Protein AF-H9FGY4-F1 (afdb_monomer_lite)

Secondary structure (DSSP, 8-state):
--EEEEE-TTTT---GGG---PEEEEE-GGGGGG--S--EEEEE-TTS-EEEEE--GGGSHHHHGGGSS----S---

Foldseek 3Di:
DFKDKDWPCVVPHDPPVPDDTAMDIDGPPVCVLLDPDWDKDWDADPVRDIDIDTPNCCLECVNVPVNHSDPDDDGDD

Radius of gyration: 15.03 Å; chains: 1; bounding box: 37×33×38 Å

Organism: Macaca mulatta (NCBI:txid9544)

pLDDT: mean 96.63, std 2.74, range [76.81, 98.38]

InterPro domains:
  IPR015421 Pyridoxal phosphate-dependent transferase, major domain [G3DSA:3.40.640.10] (1-77)
  IPR015424 Pyridoxal phosphate-dependent transferase [SSF53383] (1-76)
  IPR020581 Glycine cleavage system P protein [PTHR11773] (1-77)
  IPR049315 Glycine cleavage system P-protein, N-terminal domain [PF02347] (1-77)

Sequence (77 aa):
VDIALGSSQRFGVPLGYGGPHAAFFAVRESLVRMMPGRMVGVTRDTTGKEVYRLALQTREQHIRRDKATSNICTAQA

Structure (mmCIF, N/CA/C/O backbone):
data_AF-H9FGY4-F1
#
_entry.id   AF-H9FGY4-F1
#
loop_
_atom_site.group_PDB
_atom_site.id
_atom_site.type_symbol
_atom_site.label_atom_id
_atom_site.label_alt_id
_atom_site.label_comp_id
_atom_site.label_asym_id
_atom_site.label_entity_id
_atom_site.label_seq_id
_atom_site.pdbx_PDB_ins_code
_atom_site.Cartn_x
_atom_site.Cartn_y
_atom_site.Cartn_z
_atom_site.occupancy
_atom_site.B_iso_or_equiv
_atom_site.auth_seq_id
_atom_site.auth_comp_id
_atom_site.auth_asym_id
_atom_site.auth_atom_id
_atom_site.pdbx_PDB_model_num
ATOM 1 N N . VAL A 1 1 ? -7.282 1.116 -18.588 1.00 86.88 1 VAL A N 1
ATOM 2 C CA . VAL A 1 1 ? -6.202 0.575 -17.735 1.00 86.88 1 VAL A CA 1
ATOM 3 C C . VAL A 1 1 ? -6.751 0.434 -16.327 1.00 86.88 1 VAL A C 1
ATOM 5 O O . VAL A 1 1 ? -7.220 1.428 -15.782 1.00 86.88 1 VAL A O 1
ATOM 8 N N . ASP A 1 2 ? -6.773 -0.781 -15.782 1.00 96.50 2 ASP A N 1
ATOM 9 C CA . ASP A 1 2 ? -7.308 -1.067 -14.439 1.00 96.50 2 ASP A CA 1
ATOM 10 C C . ASP A 1 2 ? -6.222 -1.070 -13.354 1.00 96.50 2 ASP A C 1
ATOM 12 O O . ASP A 1 2 ? -6.529 -0.865 -12.179 1.00 96.50 2 ASP A O 1
ATOM 16 N N . ILE A 1 3 ? -4.962 -1.270 -13.760 1.00 98.25 3 ILE A N 1
ATOM 17 C CA . ILE A 1 3 ? -3.769 -1.291 -12.909 1.00 98.25 3 ILE A CA 1
ATOM 18 C C . ILE A 1 3 ? -2.644 -0.530 -13.619 1.00 98.25 3 ILE A C 1
ATOM 20 O O . ILE A 1 3 ? -2.360 -0.806 -14.784 1.00 98.25 3 ILE A O 1
ATOM 24 N N . ALA A 1 4 ? -1.994 0.402 -12.924 1.00 98.31 4 ALA A N 1
ATOM 25 C CA . ALA A 1 4 ? -0.807 1.113 -13.394 1.00 98.31 4 ALA A CA 1
ATOM 26 C C . ALA A 1 4 ? 0.332 0.951 -12.380 1.00 98.31 4 ALA A C 1
ATOM 28 O O . ALA A 1 4 ? 0.117 1.079 -11.175 1.00 98.31 4 ALA A O 1
ATOM 29 N N . LEU A 1 5 ? 1.541 0.675 -12.866 1.00 98.25 5 LEU A N 1
ATOM 30 C CA . LEU A 1 5 ? 2.721 0.449 -12.033 1.00 98.25 5 LEU A CA 1
ATOM 31 C C . LEU A 1 5 ? 3.986 0.986 -12.702 1.00 98.25 5 LEU A C 1
ATOM 33 O O . LEU A 1 5 ? 4.029 1.149 -13.922 1.00 98.25 5 LEU A O 1
ATOM 37 N N . GLY A 1 6 ? 5.019 1.240 -11.906 1.00 98.06 6 GLY A N 1
ATOM 38 C CA . GLY A 1 6 ? 6.314 1.697 -12.400 1.00 98.06 6 GLY A CA 1
ATOM 39 C C . GLY A 1 6 ? 7.254 2.111 -11.276 1.00 98.06 6 GLY A C 1
ATOM 40 O O . GLY A 1 6 ? 6.953 1.931 -10.099 1.00 98.06 6 GLY A O 1
ATOM 41 N N . SER A 1 7 ? 8.404 2.674 -11.641 1.00 97.56 7 SER A N 1
ATOM 42 C CA . SER A 1 7 ? 9.376 3.221 -10.690 1.00 97.56 7 SER A CA 1
ATOM 43 C C . SER A 1 7 ? 9.181 4.727 -10.527 1.00 97.56 7 SER A C 1
ATOM 45 O O . SER A 1 7 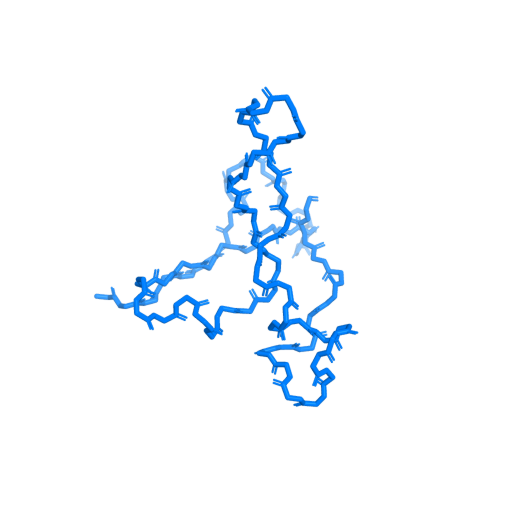? 9.051 5.443 -11.523 1.00 97.56 7 SER A O 1
ATOM 47 N N . SER A 1 8 ? 9.202 5.223 -9.288 1.00 97.50 8 SER A N 1
ATOM 48 C CA . SER A 1 8 ? 9.247 6.660 -8.993 1.00 97.50 8 SER A CA 1
ATOM 49 C C . SER A 1 8 ? 10.675 7.215 -8.953 1.00 97.50 8 SER A C 1
ATOM 51 O O . SER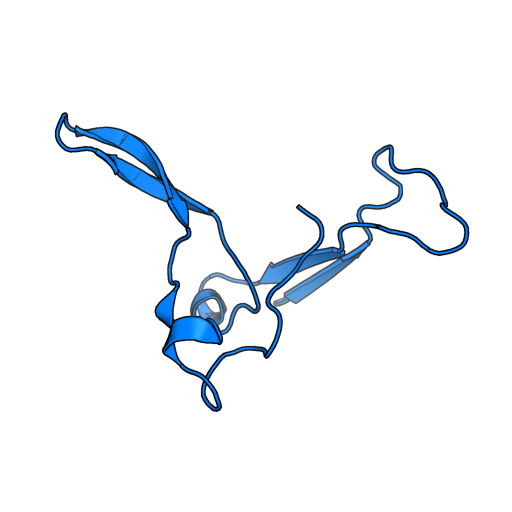 A 1 8 ? 10.856 8.385 -8.638 1.00 97.50 8 SER A O 1
ATOM 53 N N . GLN A 1 9 ? 11.693 6.422 -9.321 1.00 98.00 9 GLN A N 1
ATOM 54 C CA . GLN A 1 9 ? 13.116 6.790 -9.253 1.00 98.00 9 GLN A CA 1
ATOM 55 C C . GLN A 1 9 ? 13.418 8.194 -9.787 1.00 98.00 9 GLN A C 1
ATOM 57 O O . GLN A 1 9 ? 14.102 8.980 -9.139 1.00 98.00 9 GLN A O 1
ATOM 62 N N . ARG A 1 10 ? 12.887 8.529 -10.967 1.00 97.12 10 ARG A N 1
ATOM 63 C CA . ARG A 1 10 ? 13.160 9.816 -11.624 1.00 97.12 10 ARG A CA 1
ATOM 64 C C . ARG A 1 10 ? 12.598 11.032 -10.880 1.00 97.12 10 ARG A C 1
ATOM 66 O O . ARG A 1 10 ? 12.927 12.154 -11.246 1.00 97.12 10 ARG A O 1
ATOM 73 N N . PHE A 1 11 ? 11.781 10.836 -9.846 1.00 97.12 11 PHE A N 1
ATOM 74 C CA . PHE A 1 11 ? 11.302 11.901 -8.963 1.00 97.12 11 PHE A CA 1
ATOM 75 C C . PHE A 1 11 ? 12.316 12.158 -7.841 1.00 97.12 11 PHE A C 1
ATOM 77 O O . PHE A 1 11 ? 12.026 11.985 -6.663 1.00 97.12 11 PHE A O 1
ATOM 84 N N . GLY A 1 12 ? 13.527 12.565 -8.224 1.00 96.81 12 GLY A N 1
ATOM 85 C CA . GLY A 1 12 ? 14.542 13.041 -7.280 1.00 96.81 12 GLY A CA 1
ATOM 86 C C . GLY A 1 12 ? 15.296 11.959 -6.502 1.00 96.81 12 GLY A C 1
ATOM 87 O O . GLY A 1 12 ? 15.975 12.301 -5.538 1.00 96.81 12 GLY A O 1
ATOM 88 N N . VAL A 1 13 ? 15.229 10.683 -6.905 1.00 96.81 13 VAL A N 1
ATOM 89 C CA . VAL A 1 13 ? 16.034 9.613 -6.292 1.00 96.81 13 VAL A CA 1
ATOM 90 C C . VAL A 1 13 ? 17.246 9.299 -7.181 1.00 96.81 13 VAL A C 1
ATOM 92 O O . VAL A 1 13 ? 17.079 9.097 -8.388 1.00 96.81 13 VAL A O 1
ATOM 95 N N . PRO A 1 14 ? 18.478 9.237 -6.640 1.00 97.00 14 PRO A N 1
ATOM 96 C CA . PRO A 1 14 ? 19.666 8.892 -7.420 1.00 97.00 14 PRO A CA 1
ATOM 97 C C . PRO A 1 14 ? 19.526 7.554 -8.156 1.00 97.00 14 PRO A C 1
ATOM 99 O O . PRO A 1 14 ? 18.822 6.655 -7.698 1.00 97.00 14 PRO A O 1
ATOM 102 N N . LEU A 1 15 ? 20.255 7.375 -9.265 1.00 97.19 15 LEU A N 1
ATOM 103 C CA . LEU A 1 15 ? 20.297 6.082 -9.967 1.00 97.19 15 LEU A CA 1
ATOM 104 C C . LEU A 1 15 ? 20.720 4.936 -9.033 1.00 97.19 15 LEU A C 1
ATOM 106 O O . LEU A 1 15 ? 20.244 3.815 -9.191 1.00 97.19 15 LEU A O 1
ATOM 110 N N . GLY A 1 16 ? 21.594 5.218 -8.057 1.00 96.06 16 GLY A N 1
ATOM 111 C CA . GLY A 1 16 ? 21.930 4.291 -6.969 1.00 96.06 16 GLY A CA 1
ATOM 112 C C . GLY A 1 16 ? 22.484 2.945 -7.438 1.00 96.06 16 GLY A C 1
ATOM 113 O O . GLY A 1 16 ? 22.328 1.954 -6.739 1.00 96.06 16 GLY A O 1
ATOM 114 N N . TYR A 1 17 ? 23.040 2.886 -8.656 1.00 95.62 17 TYR A N 1
ATOM 115 C CA . TYR A 1 17 ? 23.478 1.654 -9.323 1.00 95.62 17 TYR A CA 1
ATOM 116 C C . TYR A 1 17 ? 22.471 0.486 -9.204 1.00 95.62 17 TYR A C 1
ATOM 118 O O . TYR A 1 17 ? 22.854 -0.675 -9.089 1.00 95.62 17 TYR A O 1
ATOM 126 N N . GLY A 1 18 ? 21.168 0.799 -9.212 1.00 93.81 18 GLY A N 1
ATOM 127 C CA . GLY A 1 18 ? 20.088 -0.189 -9.108 1.00 93.81 18 GLY A CA 1
ATOM 128 C C . GLY A 1 18 ? 19.041 0.087 -8.025 1.00 93.81 18 GLY A C 1
ATOM 129 O O . GLY A 1 18 ? 17.959 -0.489 -8.102 1.00 93.81 18 GLY A O 1
ATOM 130 N N . GLY A 1 19 ? 19.300 0.963 -7.047 1.00 95.38 19 GLY A N 1
ATOM 131 C CA . GLY A 1 19 ? 18.304 1.307 -6.027 1.00 95.38 19 GLY A CA 1
ATOM 132 C C . GLY A 1 19 ? 18.883 1.901 -4.738 1.00 95.38 19 GLY A C 1
ATOM 133 O O . GLY A 1 19 ? 20.075 2.198 -4.682 1.00 95.38 19 GLY A O 1
ATOM 134 N N . PRO A 1 20 ? 18.056 2.066 -3.690 1.00 96.31 20 PRO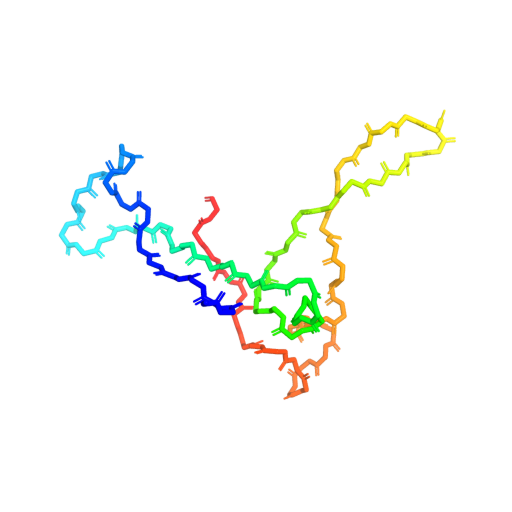 A N 1
ATOM 135 C CA . PRO A 1 20 ? 16.636 1.711 -3.624 1.00 96.31 20 PRO A CA 1
ATOM 136 C C . PRO A 1 20 ? 15.721 2.763 -4.271 1.00 96.31 20 PRO A C 1
ATOM 138 O O . PRO A 1 20 ? 15.875 3.961 -4.047 1.00 96.31 20 PRO A O 1
ATOM 141 N N . HIS A 1 21 ? 14.726 2.312 -5.040 1.00 97.69 21 HIS A N 1
ATOM 142 C CA . HIS A 1 21 ? 13.694 3.174 -5.627 1.00 97.69 21 HIS A CA 1
ATOM 143 C C . HIS A 1 21 ? 12.312 2.682 -5.222 1.00 97.69 21 HIS A C 1
ATOM 145 O O . HIS A 1 21 ? 12.031 1.484 -5.306 1.00 97.69 21 HIS A O 1
ATOM 151 N N . ALA A 1 22 ? 11.429 3.595 -4.822 1.00 97.12 22 ALA A N 1
ATOM 152 C CA . ALA A 1 22 ? 10.042 3.236 -4.581 1.00 97.12 22 ALA A CA 1
ATOM 153 C C . ALA A 1 22 ? 9.344 2.915 -5.910 1.00 97.12 22 ALA A C 1
ATOM 155 O O . ALA A 1 22 ? 9.405 3.670 -6.880 1.00 97.12 22 ALA A O 1
ATOM 156 N N . ALA A 1 23 ? 8.674 1.769 -5.964 1.00 98.12 23 ALA A N 1
ATOM 157 C CA . ALA A 1 23 ? 7.735 1.485 -7.036 1.00 98.12 23 ALA A CA 1
ATOM 158 C C . ALA A 1 23 ? 6.367 2.072 -6.669 1.00 98.12 23 ALA A C 1
ATOM 160 O O . ALA A 1 23 ? 5.962 2.023 -5.507 1.00 98.12 23 ALA A O 1
ATOM 161 N N . PHE A 1 24 ? 5.641 2.597 -7.653 1.00 98.00 24 PHE A N 1
ATOM 162 C CA . PHE A 1 24 ? 4.231 2.935 -7.490 1.00 98.00 24 PHE A CA 1
ATOM 163 C C . PHE A 1 24 ? 3.360 1.806 -8.040 1.00 98.00 24 PHE A C 1
ATOM 165 O O . PHE A 1 24 ? 3.713 1.148 -9.020 1.00 98.00 24 PHE A O 1
ATOM 172 N N . PHE A 1 25 ? 2.208 1.594 -7.407 1.00 98.31 25 PHE A N 1
ATOM 173 C CA . PHE A 1 25 ? 1.213 0.615 -7.824 1.00 98.31 25 PHE A CA 1
ATOM 174 C C . PHE A 1 25 ? -0.179 1.172 -7.521 1.00 98.31 25 PHE A C 1
ATOM 176 O O . PHE A 1 25 ? -0.513 1.433 -6.366 1.00 98.31 25 PHE A O 1
ATOM 183 N N . ALA A 1 26 ? -0.981 1.388 -8.559 1.00 98.25 26 ALA A N 1
ATOM 184 C CA . ALA A 1 26 ? -2.312 1.971 -8.468 1.00 98.25 26 ALA A CA 1
ATOM 185 C C . ALA A 1 26 ? -3.330 1.072 -9.169 1.00 98.25 26 ALA A C 1
ATOM 187 O O . ALA A 1 26 ? -3.042 0.498 -10.220 1.00 98.25 26 ALA A O 1
ATOM 188 N N . VAL A 1 27 ? -4.528 0.968 -8.596 1.00 98.19 27 VAL A N 1
ATOM 189 C CA . VAL A 1 27 ? -5.622 0.142 -9.118 1.00 98.19 27 VAL A CA 1
ATOM 190 C C . VAL A 1 27 ? -6.938 0.907 -9.076 1.00 98.19 27 VAL A C 1
ATOM 192 O O . VAL A 1 27 ? -7.090 1.845 -8.292 1.00 98.19 27 VAL A O 1
ATOM 195 N N . ARG A 1 28 ? -7.912 0.484 -9.884 1.00 98.25 28 ARG A N 1
ATOM 196 C CA . ARG A 1 28 ? -9.307 0.929 -9.739 1.00 98.25 28 ARG A CA 1
ATOM 197 C C . ARG A 1 28 ? -9.896 0.509 -8.392 1.00 98.25 28 ARG A C 1
ATOM 199 O O . ARG A 1 28 ? -9.533 -0.528 -7.844 1.00 98.25 28 ARG A O 1
ATOM 206 N N . GLU A 1 29 ? -10.864 1.277 -7.899 1.00 97.12 29 GLU A N 1
ATOM 207 C CA . GLU A 1 29 ? -11.491 1.070 -6.585 1.00 97.12 29 GLU A CA 1
ATOM 208 C C . GLU A 1 29 ? -12.041 -0.353 -6.384 1.00 97.12 29 GLU A C 1
ATOM 210 O O . GLU A 1 29 ? -11.859 -0.946 -5.321 1.00 97.12 29 GLU A O 1
ATOM 215 N N . SER A 1 30 ? -12.613 -0.957 -7.430 1.00 97.75 30 SER A N 1
ATOM 216 C CA . SER A 1 30 ? -13.119 -2.337 -7.407 1.00 97.75 30 SER A CA 1
ATOM 217 C C . SER A 1 30 ? -12.057 -3.390 -7.055 1.00 97.75 30 SER A C 1
ATOM 219 O O . SER A 1 30 ? -12.398 -4.471 -6.578 1.00 97.75 30 SER A O 1
ATOM 221 N N . LEU A 1 31 ? -10.770 -3.082 -7.237 1.00 97.38 31 LEU A N 1
ATOM 222 C CA . LEU A 1 31 ? -9.642 -3.981 -6.979 1.00 97.38 31 LEU A CA 1
ATOM 223 C C . LEU A 1 31 ? -8.925 -3.690 -5.648 1.00 97.38 31 LEU A C 1
ATOM 225 O O . LEU A 1 31 ? -8.008 -4.422 -5.276 1.00 97.38 31 LEU A O 1
ATOM 229 N N . VAL A 1 32 ? -9.338 -2.668 -4.886 1.00 97.12 32 VAL A N 1
ATOM 230 C CA . VAL A 1 32 ? -8.616 -2.189 -3.687 1.00 97.12 32 VAL A CA 1
ATOM 231 C C . VAL A 1 32 ? -8.419 -3.271 -2.615 1.00 97.12 32 VAL A C 1
ATOM 233 O O . VAL A 1 32 ? -7.420 -3.286 -1.894 1.00 97.12 32 VAL A O 1
ATOM 236 N N . ARG A 1 33 ? -9.342 -4.238 -2.526 1.00 96.62 33 ARG A N 1
ATOM 237 C CA . ARG A 1 33 ? -9.269 -5.355 -1.567 1.00 96.62 33 ARG A CA 1
ATOM 238 C C . ARG A 1 33 ? -8.150 -6.352 -1.880 1.00 96.62 33 ARG A C 1
ATOM 240 O O . ARG A 1 33 ? -7.758 -7.093 -0.983 1.00 96.62 33 ARG A O 1
ATOM 247 N N . MET A 1 34 ? -7.627 -6.341 -3.104 1.00 96.56 34 MET A N 1
ATOM 248 C CA . MET A 1 34 ? -6.526 -7.194 -3.562 1.00 96.56 34 MET A CA 1
ATOM 249 C C . MET A 1 34 ? -5.180 -6.457 -3.609 1.00 96.56 34 MET A C 1
ATOM 251 O O . MET A 1 34 ? -4.181 -7.051 -4.000 1.00 96.56 34 MET A O 1
ATOM 255 N N . MET A 1 35 ? -5.126 -5.186 -3.192 1.00 97.06 35 MET A N 1
ATOM 256 C CA . MET A 1 35 ? -3.896 -4.395 -3.242 1.00 97.06 35 MET A CA 1
ATOM 257 C C . MET A 1 35 ? -2.757 -5.072 -2.446 1.00 97.06 35 MET A C 1
ATOM 259 O O . MET A 1 35 ? -2.994 -5.487 -1.300 1.00 97.06 35 MET A O 1
ATOM 263 N N . PRO A 1 36 ? -1.534 -5.181 -2.998 1.00 97.25 36 PRO A N 1
ATOM 264 C CA . PRO A 1 36 ? -0.366 -5.642 -2.255 1.00 97.25 36 PRO A CA 1
ATOM 265 C C . PRO A 1 36 ? 0.193 -4.540 -1.344 1.00 97.25 36 PRO A C 1
ATOM 267 O O . PRO A 1 36 ? 0.123 -3.353 -1.657 1.00 97.25 36 PRO A O 1
ATOM 270 N N . GLY A 1 37 ? 0.784 -4.942 -0.219 1.00 96.06 37 GLY A N 1
ATOM 271 C CA . GLY A 1 37 ? 1.490 -4.037 0.687 1.00 96.06 37 GLY A CA 1
ATOM 272 C C . GLY A 1 37 ? 0.609 -3.040 1.449 1.00 96.06 37 GLY A C 1
ATOM 273 O O . GLY A 1 37 ? -0.621 -3.171 1.553 1.00 96.06 37 GLY A O 1
ATOM 274 N N . ARG A 1 38 ? 1.293 -2.048 2.028 1.00 98.00 38 ARG A N 1
ATOM 275 C CA . ARG A 1 38 ? 0.720 -1.025 2.908 1.00 98.00 38 ARG A CA 1
ATOM 276 C C . ARG A 1 38 ? -0.008 0.060 2.119 1.00 98.00 38 ARG A C 1
ATOM 278 O O . ARG A 1 38 ? 0.429 0.459 1.047 1.00 98.00 38 ARG A O 1
ATOM 285 N N . MET A 1 39 ? -1.087 0.582 2.700 1.00 97.25 39 MET A N 1
ATOM 286 C CA . MET A 1 39 ? -1.839 1.72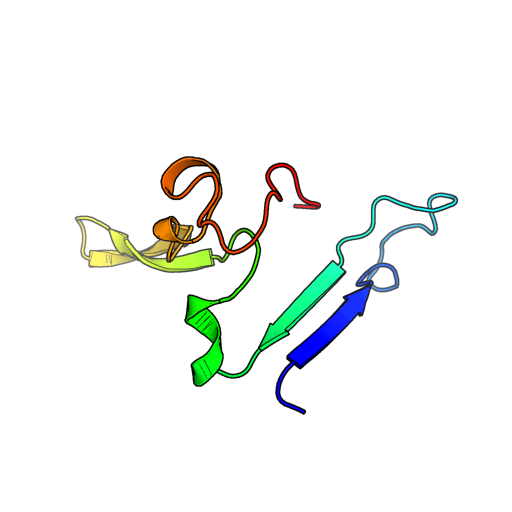3 2.172 1.00 97.25 39 MET A CA 1
ATOM 287 C C . MET A 1 39 ? -2.247 2.641 3.324 1.00 97.25 39 MET A C 1
ATOM 289 O O . MET A 1 39 ? -2.782 2.166 4.327 1.00 97.25 39 MET A O 1
ATOM 293 N N . VAL A 1 40 ? -1.999 3.943 3.184 1.00 97.81 40 VAL A N 1
ATOM 294 C CA . VAL A 1 40 ? -2.465 4.958 4.137 1.00 97.81 40 VAL A CA 1
ATOM 295 C C . VAL A 1 40 ? -3.919 5.301 3.827 1.00 97.81 40 VAL A C 1
ATOM 297 O O . VAL A 1 40 ? -4.289 5.457 2.667 1.00 97.81 40 VAL A O 1
ATOM 300 N N . GLY A 1 41 ? -4.740 5.414 4.864 1.00 97.56 41 GLY A N 1
ATOM 301 C CA . GLY A 1 41 ? -6.112 5.892 4.777 1.00 97.56 41 GLY A CA 1
ATOM 302 C C . GLY A 1 41 ? -6.403 6.934 5.848 1.00 97.56 41 GLY A C 1
ATOM 303 O O . GLY A 1 41 ? -5.774 6.962 6.910 1.00 97.56 41 GLY A O 1
ATOM 304 N N . VAL A 1 42 ? -7.379 7.782 5.551 1.00 98.00 42 VAL A N 1
ATOM 305 C CA . VAL A 1 42 ? -7.919 8.775 6.477 1.00 98.00 42 VAL A CA 1
ATOM 306 C C . VAL A 1 42 ? -8.869 8.093 7.467 1.00 98.00 42 VAL A C 1
ATOM 308 O O . VAL A 1 42 ? -9.648 7.215 7.100 1.00 98.00 42 VAL A O 1
ATOM 311 N N . THR A 1 43 ? -8.800 8.483 8.734 1.00 97.62 43 THR A N 1
ATOM 312 C CA . THR A 1 43 ? -9.703 8.067 9.814 1.00 97.62 43 THR A CA 1
ATOM 313 C C . THR A 1 43 ? -9.928 9.240 10.771 1.00 97.62 43 THR A C 1
ATOM 315 O O . THR A 1 43 ? -9.353 10.311 10.598 1.00 97.62 43 THR A O 1
ATOM 318 N N . ARG A 1 44 ? -10.760 9.050 11.796 1.00 97.88 44 ARG A N 1
ATOM 319 C CA . ARG A 1 44 ? -10.939 10.018 12.885 1.00 97.88 44 ARG A CA 1
ATOM 320 C C . ARG A 1 44 ? -10.319 9.509 14.181 1.00 97.88 44 ARG A C 1
ATOM 322 O O . ARG A 1 44 ? -10.343 8.301 14.427 1.00 97.88 44 ARG A O 1
ATOM 329 N N . ASP A 1 45 ? -9.757 10.416 14.973 1.00 97.00 45 ASP A N 1
ATOM 330 C CA . ASP A 1 45 ? -9.320 10.133 16.343 1.00 97.00 45 ASP A CA 1
ATOM 331 C C . ASP A 1 45 ? -10.483 10.232 17.350 1.00 97.00 45 ASP A C 1
ATOM 333 O O . ASP A 1 45 ? -11.637 10.456 16.976 1.00 97.00 45 ASP A O 1
ATOM 337 N N . THR A 1 46 ? -10.194 10.057 18.643 1.00 97.25 46 THR A N 1
ATOM 338 C CA . THR A 1 46 ? -11.202 10.127 19.718 1.00 97.25 46 THR A CA 1
ATOM 339 C C . THR A 1 46 ? -11.840 11.508 19.870 1.00 97.25 46 THR A C 1
ATOM 341 O O . THR A 1 46 ? -12.937 11.608 20.412 1.00 97.25 46 THR A O 1
ATOM 344 N N . THR A 1 47 ? -11.188 12.562 19.375 1.00 97.38 47 THR A N 1
ATOM 345 C CA . THR A 1 47 ? -1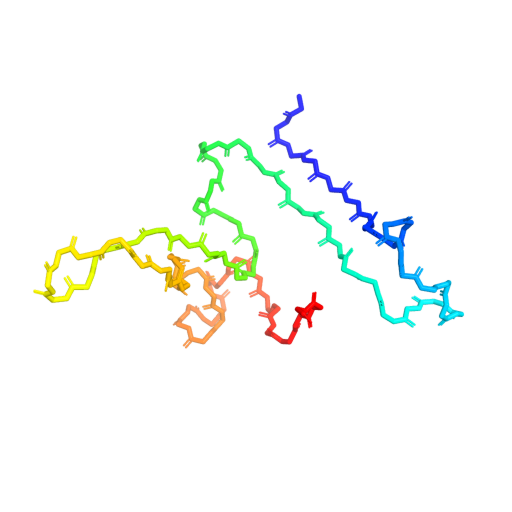1.704 13.939 19.368 1.00 97.38 47 THR A CA 1
ATOM 346 C C . THR A 1 47 ? -12.482 14.270 18.091 1.00 97.38 47 THR A C 1
ATOM 348 O O . THR A 1 47 ? -12.999 15.375 17.947 1.00 97.38 47 THR A O 1
ATOM 351 N N . GLY A 1 48 ? -12.592 13.315 17.160 1.00 96.62 48 GLY A N 1
ATOM 352 C CA . GLY A 1 48 ? -13.239 13.496 15.862 1.00 96.62 48 GLY A CA 1
ATOM 353 C C . GLY A 1 48 ? -12.355 14.175 14.815 1.00 96.62 48 GLY A C 1
ATOM 354 O O . GLY A 1 48 ? -12.827 14.421 13.703 1.00 96.62 48 GLY A O 1
ATOM 355 N N . LYS A 1 49 ? -11.085 14.456 15.129 1.00 97.38 49 LYS A N 1
ATOM 356 C CA . LYS A 1 49 ? -10.137 15.092 14.212 1.00 97.38 49 LYS A CA 1
ATOM 357 C C . LYS A 1 49 ? -9.712 14.111 13.125 1.00 97.38 49 LYS A C 1
ATOM 359 O O . LYS A 1 49 ? -9.489 12.929 13.386 1.00 97.38 49 LYS A O 1
ATOM 364 N N . GLU A 1 50 ? -9.587 14.618 11.902 1.00 98.19 50 GLU A N 1
ATOM 365 C CA . GLU A 1 50 ? -9.080 13.852 10.768 1.00 98.19 50 GLU A CA 1
ATOM 366 C C . GLU A 1 50 ? -7.591 13.514 10.954 1.00 98.19 50 GLU A C 1
ATOM 368 O O . GLU A 1 50 ? -6.759 14.397 11.177 1.00 98.19 50 GLU A O 1
ATOM 373 N N . VAL A 1 51 ? -7.266 12.222 10.896 1.00 98.38 51 VAL A N 1
ATOM 374 C CA . VAL A 1 51 ? -5.920 11.671 11.100 1.00 98.38 51 VAL A CA 1
ATOM 375 C C . VAL A 1 51 ? -5.646 10.526 10.122 1.00 98.38 51 VAL A C 1
ATOM 377 O O . VAL A 1 51 ? -6.558 9.959 9.522 1.00 98.38 51 VAL A O 1
ATOM 380 N N . TYR A 1 52 ? -4.379 10.145 9.971 1.00 98.12 52 TYR A N 1
ATOM 381 C CA . TYR A 1 52 ? -3.958 9.092 9.044 1.00 98.12 52 TYR A CA 1
ATOM 382 C C . TYR A 1 52 ? -3.608 7.794 9.776 1.00 98.12 52 TYR A C 1
ATOM 384 O O . TYR A 1 52 ? -3.022 7.813 10.858 1.00 98.12 52 TYR A O 1
ATOM 392 N N . ARG A 1 53 ? -3.923 6.648 9.164 1.00 97.81 53 ARG A N 1
ATOM 393 C CA . ARG A 1 53 ? -3.494 5.317 9.627 1.00 97.81 53 ARG A CA 1
ATOM 394 C C . ARG A 1 53 ? -3.230 4.374 8.460 1.00 97.81 53 ARG A C 1
ATOM 396 O O . ARG A 1 53 ? -3.693 4.604 7.348 1.00 97.81 53 ARG A O 1
ATOM 403 N N . LEU A 1 54 ? -2.574 3.249 8.730 1.00 97.12 54 LEU A N 1
ATOM 404 C CA . LEU A 1 54 ? -2.560 2.128 7.791 1.00 97.12 54 LEU A CA 1
ATOM 405 C C . LEU A 1 54 ? -3.959 1.495 7.711 1.00 97.12 54 LEU A C 1
ATOM 407 O O . LEU A 1 54 ? -4.570 1.141 8.730 1.00 97.12 54 LEU A O 1
ATOM 411 N N . ALA A 1 55 ? -4.471 1.381 6.488 1.00 96.75 55 ALA A N 1
ATOM 412 C CA . ALA A 1 55 ? -5.819 0.928 6.181 1.00 96.75 55 ALA A CA 1
ATOM 413 C C . ALA A 1 55 ? -5.826 -0.485 5.583 1.00 96.75 55 ALA A C 1
ATOM 415 O O . ALA A 1 55 ? -4.910 -0.906 4.874 1.00 96.75 55 ALA A O 1
ATOM 416 N N . LEU A 1 56 ? -6.912 -1.223 5.839 1.00 96.12 56 LEU A N 1
ATOM 417 C CA . LEU A 1 56 ? -7.138 -2.570 5.301 1.00 96.12 56 LEU A CA 1
ATOM 418 C C . LEU A 1 56 ? -5.985 -3.561 5.576 1.00 96.12 56 LEU A C 1
ATOM 420 O O . LEU A 1 56 ? -5.654 -4.373 4.713 1.00 96.12 56 LEU A O 1
ATOM 424 N N . GLN A 1 57 ? -5.395 -3.512 6.775 1.00 97.12 57 GLN A N 1
ATOM 425 C CA . GLN A 1 57 ? -4.244 -4.345 7.164 1.00 97.12 57 GLN A CA 1
ATOM 426 C C . GLN A 1 57 ? -4.517 -5.856 7.122 1.00 97.12 57 GLN A C 1
ATOM 428 O O . GLN A 1 57 ? -3.584 -6.645 7.031 1.00 97.12 57 GLN A O 1
ATOM 433 N N . THR A 1 58 ? -5.784 -6.292 7.114 1.00 97.12 58 THR A N 1
ATOM 434 C CA . THR A 1 58 ? -6.141 -7.717 6.981 1.00 97.12 58 THR A CA 1
ATOM 435 C C . THR A 1 58 ? -5.671 -8.340 5.667 1.00 97.12 58 THR A C 1
ATOM 437 O O . THR A 1 58 ? -5.659 -9.559 5.559 1.00 97.12 58 THR A O 1
ATOM 440 N N . ARG A 1 59 ? -5.270 -7.537 4.673 1.00 97.75 59 ARG A N 1
ATOM 441 C CA . ARG A 1 59 ? -4.649 -8.008 3.425 1.00 97.75 59 ARG A CA 1
ATOM 442 C C . ARG A 1 59 ? -3.199 -8.471 3.603 1.00 97.75 59 ARG A C 1
ATOM 444 O O . ARG A 1 59 ? -2.719 -9.237 2.775 1.00 97.75 59 ARG A O 1
ATOM 451 N N . GLU A 1 60 ? -2.507 -7.998 4.636 1.00 97.19 60 GLU A N 1
ATOM 452 C CA . GLU A 1 60 ? -1.058 -8.140 4.789 1.00 97.19 60 GLU A CA 1
ATOM 453 C C . GLU A 1 60 ? -0.654 -9.428 5.530 1.00 97.19 60 GLU A C 1
ATOM 455 O O . GLU A 1 60 ? -1.424 -10.009 6.304 1.00 97.19 60 GLU A O 1
ATOM 460 N N . GLN A 1 61 ? 0.594 -9.858 5.311 1.00 95.38 61 GLN A N 1
ATOM 461 C CA . GLN A 1 61 ? 1.146 -11.129 5.802 1.00 95.38 61 GLN A CA 1
ATOM 462 C C . GLN A 1 61 ? 1.063 -11.307 7.327 1.00 95.38 61 GLN A C 1
ATOM 464 O O . GLN A 1 61 ? 0.782 -12.408 7.798 1.00 95.38 61 GLN A O 1
ATOM 469 N N . HIS A 1 62 ? 1.193 -10.223 8.097 1.00 96.69 62 HIS A N 1
ATOM 470 C CA . HIS A 1 62 ? 1.155 -10.277 9.561 1.00 96.69 62 HIS A CA 1
ATOM 471 C C . HIS A 1 62 ? -0.228 -10.662 10.121 1.00 96.69 62 HIS A C 1
ATOM 473 O O . HIS A 1 62 ? -0.312 -11.102 11.265 1.00 96.69 62 HIS A O 1
ATOM 479 N N . ILE A 1 63 ? -1.298 -10.538 9.320 1.00 96.19 63 ILE A N 1
ATOM 480 C CA . ILE A 1 63 ? -2.654 -10.984 9.680 1.00 96.19 63 ILE A CA 1
ATOM 481 C C . ILE A 1 63 ? -3.037 -12.251 8.913 1.00 96.19 63 ILE A C 1
ATOM 483 O O . ILE A 1 63 ? -3.442 -13.240 9.520 1.00 96.19 63 ILE A O 1
ATOM 487 N N . ARG A 1 64 ? -2.936 -12.234 7.577 1.00 94.81 64 ARG A N 1
ATOM 488 C CA . ARG A 1 64 ? -3.480 -13.298 6.713 1.00 94.81 64 ARG A CA 1
ATOM 489 C C . ARG A 1 64 ? -2.492 -14.393 6.314 1.00 94.81 64 ARG A C 1
ATOM 491 O O . ARG A 1 64 ? -2.939 -15.385 5.747 1.00 94.81 64 ARG A O 1
ATOM 498 N N . ARG A 1 65 ? -1.197 -14.239 6.614 1.00 96.25 65 ARG A N 1
ATOM 499 C CA . ARG A 1 65 ? -0.133 -15.221 6.333 1.00 96.25 65 ARG A CA 1
ATOM 500 C C . ARG A 1 65 ? -0.169 -15.722 4.882 1.00 96.25 65 ARG A C 1
ATOM 502 O O . ARG A 1 65 ? -0.022 -14.922 3.965 1.00 96.25 65 ARG A O 1
ATOM 509 N N . ASP A 1 66 ? -0.398 -17.013 4.677 1.00 95.88 66 ASP A N 1
ATOM 510 C CA . ASP A 1 66 ? -0.500 -17.692 3.383 1.00 95.88 66 ASP A CA 1
ATOM 511 C C . ASP A 1 66 ? -1.627 -17.147 2.493 1.00 95.88 66 ASP A C 1
ATOM 513 O O . ASP A 1 66 ? -1.527 -17.199 1.271 1.00 95.88 66 ASP A O 1
ATOM 517 N N . LYS A 1 67 ? -2.674 -16.565 3.090 1.00 96.12 67 LYS A N 1
ATOM 518 C CA . LYS A 1 67 ? -3.816 -15.969 2.372 1.00 96.12 67 LYS A CA 1
ATOM 519 C C . LYS A 1 67 ? -3.671 -14.465 2.139 1.00 96.12 67 LYS A C 1
ATOM 521 O O . LYS A 1 67 ? -4.648 -13.805 1.768 1.00 96.12 67 LYS A O 1
ATOM 526 N N . ALA A 1 68 ? -2.508 -13.891 2.437 1.00 96.75 68 ALA A N 1
ATOM 527 C CA . ALA A 1 68 ? -2.247 -12.478 2.201 1.00 96.75 68 ALA A CA 1
ATOM 528 C C . ALA A 1 68 ? -2.197 -12.171 0.697 1.00 96.75 68 ALA A C 1
ATOM 530 O O . ALA A 1 68 ? -1.947 -13.046 -0.127 1.00 96.75 68 ALA A O 1
ATOM 531 N N . THR A 1 69 ? -2.419 -10.909 0.330 1.00 97.00 69 THR A N 1
ATOM 532 C CA . THR A 1 69 ? -2.345 -10.473 -1.077 1.00 97.00 69 THR A CA 1
ATOM 533 C C . THR A 1 69 ? -0.908 -10.461 -1.613 1.00 97.00 69 THR A C 1
ATOM 535 O O . THR A 1 69 ? -0.699 -10.417 -2.821 1.00 97.00 69 THR A O 1
ATOM 538 N N . SER A 1 70 ? 0.089 -10.483 -0.722 1.00 97.50 70 SER A N 1
ATOM 539 C CA . SER A 1 70 ? 1.519 -10.568 -1.020 1.00 97.50 70 SER A CA 1
ATOM 540 C C . SER A 1 70 ? 2.297 -10.953 0.246 1.00 97.50 70 SER A C 1
ATOM 542 O O . SER A 1 70 ? 1.828 -10.735 1.365 1.00 97.50 70 SER A O 1
ATOM 544 N N . ASN A 1 71 ? 3.511 -11.477 0.072 1.00 97.12 71 ASN A N 1
ATOM 545 C CA . ASN A 1 71 ? 4.481 -11.716 1.143 1.00 97.12 71 ASN A CA 1
ATOM 546 C C . ASN A 1 71 ? 5.289 -10.460 1.540 1.00 97.12 71 ASN A C 1
ATOM 548 O O . ASN A 1 71 ? 6.110 -10.538 2.453 1.00 97.12 71 ASN A O 1
ATOM 552 N N . ILE A 1 72 ? 5.091 -9.316 0.870 1.00 96.31 72 ILE A N 1
ATOM 553 C CA . ILE A 1 72 ? 5.842 -8.080 1.133 1.00 96.31 72 ILE A CA 1
ATOM 554 C C . ILE A 1 72 ? 5.685 -7.612 2.591 1.00 96.31 72 ILE A C 1
ATOM 556 O O . ILE A 1 72 ? 4.580 -7.553 3.134 1.00 96.31 72 ILE A O 1
ATOM 560 N N . CYS A 1 73 ? 6.808 -7.253 3.221 1.00 96.19 73 CYS A N 1
ATOM 561 C CA . CYS A 1 73 ? 6.855 -6.700 4.575 1.00 96.19 73 CYS A CA 1
ATOM 562 C C . CYS A 1 73 ? 7.656 -5.393 4.588 1.00 96.19 73 CYS A C 1
ATOM 564 O O . CYS A 1 73 ? 7.064 -4.316 4.590 1.00 96.19 73 CYS A O 1
ATOM 566 N N . THR A 1 74 ? 8.988 -5.437 4.516 1.00 96.44 74 THR A N 1
ATOM 567 C CA . THR A 1 74 ? 9.792 -4.228 4.279 1.00 96.44 74 THR A CA 1
ATOM 568 C C . THR A 1 74 ? 9.504 -3.695 2.874 1.00 96.44 74 THR 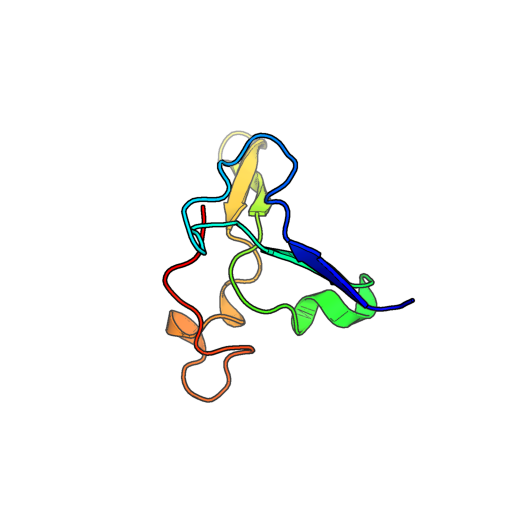A C 1
ATOM 570 O O . THR A 1 74 ? 9.421 -4.464 1.919 1.00 96.44 74 THR A O 1
ATOM 573 N N . ALA A 1 75 ? 9.312 -2.382 2.757 1.00 95.44 75 ALA A N 1
ATOM 574 C CA . ALA A 1 75 ? 9.075 -1.697 1.485 1.00 95.44 75 ALA A CA 1
ATOM 575 C C . ALA A 1 75 ? 10.031 -0.497 1.373 1.00 95.44 75 ALA A C 1
ATOM 577 O O . ALA A 1 75 ? 10.927 -0.364 2.201 1.00 95.44 75 ALA A O 1
ATOM 578 N N . GLN A 1 76 ? 9.826 0.365 0.378 1.00 92.69 76 GLN A N 1
ATOM 579 C CA . GLN A 1 76 ? 10.617 1.580 0.153 1.00 92.69 76 GLN A CA 1
ATOM 580 C C . GLN A 1 76 ? 9.813 2.812 0.598 1.00 92.69 76 GLN A C 1
ATOM 582 O O . GLN A 1 76 ? 9.226 3.497 -0.238 1.00 92.69 76 GLN A O 1
ATOM 587 N N . ALA A 1 77 ? 9.682 2.980 1.919 1.00 76.81 77 ALA A N 1
ATOM 588 C CA . ALA A 1 77 ? 8.989 4.104 2.560 1.00 76.81 77 ALA A CA 1
ATOM 589 C C . ALA A 1 77 ? 9.941 5.272 2.837 1.00 76.81 77 ALA A C 1
ATOM 591 O O . ALA A 1 77 ? 11.151 5.000 3.007 1.00 76.81 77 ALA A O 1
#